Protein AF-A0A975U959-F1 (afdb_monomer_lite)

Structure (mmCIF, N/CA/C/O backbone):
data_AF-A0A975U959-F1
#
_entry.id   AF-A0A975U959-F1
#
loop_
_atom_site.group_PDB
_atom_site.id
_atom_site.type_symbol
_atom_site.label_atom_id
_atom_site.label_alt_id
_atom_site.label_comp_id
_atom_site.label_asym_id
_atom_site.label_entity_id
_atom_site.label_seq_id
_atom_site.pdbx_PDB_ins_code
_atom_site.Cartn_x
_atom_site.Cartn_y
_atom_site.Cartn_z
_atom_site.occupancy
_atom_site.B_iso_or_equiv
_atom_site.auth_seq_id
_atom_site.auth_comp_id
_atom_site.auth_asym_id
_atom_site.auth_atom_id
_atom_site.pdbx_PDB_model_num
ATOM 1 N N . MET A 1 1 ? 6.767 16.506 16.355 1.00 48.31 1 MET A N 1
ATOM 2 C CA . MET A 1 1 ? 6.487 16.597 14.900 1.00 48.31 1 MET A CA 1
ATOM 3 C C . MET A 1 1 ? 6.683 15.239 14.209 1.00 48.31 1 MET A C 1
ATOM 5 O O . MET A 1 1 ? 7.362 15.154 13.199 1.00 48.31 1 MET A O 1
ATOM 9 N N . PHE A 1 2 ? 6.082 14.179 14.753 1.00 46.97 2 PHE A N 1
ATOM 10 C CA . PHE A 1 2 ? 5.926 12.870 14.095 1.00 46.97 2 PHE A CA 1
ATOM 11 C C . PHE A 1 2 ? 4.540 12.253 14.403 1.00 46.97 2 PHE A C 1
ATOM 13 O O . PHE A 1 2 ? 4.271 11.138 13.981 1.00 46.97 2 PHE A O 1
ATOM 20 N N . ASP A 1 3 ? 3.656 12.998 15.088 1.00 43.97 3 ASP A N 1
ATOM 21 C CA . ASP A 1 3 ? 2.297 12.584 15.496 1.00 43.97 3 ASP A CA 1
ATOM 22 C C . ASP A 1 3 ? 1.300 12.451 14.338 1.00 43.97 3 ASP A C 1
ATOM 24 O O . ASP A 1 3 ? 0.174 12.022 14.547 1.00 43.97 3 ASP A O 1
ATOM 28 N N . ASP A 1 4 ? 1.699 12.825 13.122 1.00 53.41 4 ASP A N 1
ATOM 29 C CA . ASP A 1 4 ? 0.846 12.757 11.927 1.00 53.41 4 ASP A CA 1
ATOM 30 C C . ASP A 1 4 ? 1.214 11.568 11.018 1.00 53.41 4 ASP A C 1
ATOM 32 O O . ASP A 1 4 ? 0.707 11.421 9.905 1.00 53.41 4 ASP A O 1
ATOM 36 N N . LEU A 1 5 ? 2.136 10.707 11.472 1.00 56.44 5 LEU A N 1
ATOM 37 C CA . LEU A 1 5 ? 2.299 9.394 10.867 1.00 56.44 5 LEU A CA 1
ATOM 38 C C . LEU A 1 5 ? 1.288 8.456 11.518 1.00 56.44 5 LEU A C 1
ATOM 40 O O . LEU A 1 5 ? 1.390 8.226 12.724 1.00 56.44 5 LEU A O 1
ATOM 44 N N . PRO A 1 6 ? 0.347 7.878 10.754 1.00 60.94 6 PRO A N 1
ATOM 45 C CA . PRO A 1 6 ? -0.511 6.846 11.298 1.00 60.94 6 PRO A CA 1
ATOM 46 C C . PRO A 1 6 ? 0.355 5.738 11.896 1.00 60.94 6 PRO A C 1
ATOM 48 O O . PRO A 1 6 ? 1.158 5.113 11.196 1.00 60.94 6 PRO A O 1
ATOM 51 N N . THR A 1 7 ? 0.217 5.512 13.201 1.00 70.12 7 THR A N 1
ATOM 52 C CA . THR A 1 7 ? 0.880 4.399 13.874 1.00 70.12 7 THR A CA 1
ATOM 53 C C . THR A 1 7 ? 0.200 3.115 13.430 1.00 70.12 7 THR A C 1
ATOM 55 O O . THR A 1 7 ? -0.823 2.718 13.982 1.00 70.12 7 THR A O 1
ATOM 58 N N . LEU A 1 8 ? 0.753 2.492 12.394 1.00 76.50 8 LEU A N 1
ATOM 59 C CA . LEU A 1 8 ? 0.319 1.181 11.929 1.00 76.50 8 LEU A CA 1
ATOM 60 C C . LEU A 1 8 ? 0.598 0.154 13.025 1.00 76.50 8 LEU A C 1
ATOM 62 O O . LEU A 1 8 ? 1.713 0.090 13.555 1.00 76.50 8 LEU A O 1
ATOM 66 N N . SER A 1 9 ? -0.379 -0.694 13.317 1.00 85.25 9 SER A N 1
ATOM 67 C CA . SER A 1 9 ? -0.154 -1.914 14.084 1.00 85.25 9 SER A CA 1
ATOM 68 C C . SER A 1 9 ? 0.866 -2.816 13.378 1.00 85.25 9 SER A C 1
ATOM 70 O O . SER A 1 9 ? 1.064 -2.739 12.163 1.00 85.25 9 SER A O 1
ATOM 72 N N . HIS A 1 10 ? 1.508 -3.724 14.118 1.00 84.25 10 HIS A N 1
ATOM 73 C CA . HIS A 1 10 ? 2.436 -4.692 13.518 1.00 84.25 10 HIS A CA 1
ATOM 74 C C . HIS A 1 10 ? 1.793 -5.520 12.393 1.00 84.25 10 HIS A C 1
ATOM 76 O O . HIS A 1 10 ? 2.462 -5.843 11.414 1.00 84.25 10 HIS A O 1
ATOM 82 N N . ALA A 1 11 ? 0.496 -5.825 12.505 1.00 87.62 11 ALA A N 1
ATOM 83 C CA . ALA A 1 11 ? -0.243 -6.540 11.470 1.00 87.62 11 ALA A CA 1
ATOM 84 C C . ALA A 1 11 ? -0.393 -5.701 10.191 1.00 87.62 11 ALA A C 1
ATOM 86 O O . ALA A 1 11 ? -0.147 -6.200 9.095 1.00 87.62 11 ALA A O 1
ATOM 87 N N . GLU A 1 12 ? -0.732 -4.417 10.318 1.00 87.81 12 GLU A N 1
ATOM 88 C CA . GLU A 1 12 ? -0.867 -3.520 9.165 1.00 87.81 12 GLU A CA 1
ATOM 89 C C . GLU A 1 12 ? 0.487 -3.228 8.506 1.00 87.81 12 GLU A C 1
ATOM 91 O O . GLU A 1 12 ? 0.571 -3.151 7.282 1.00 87.81 12 GLU A O 1
ATOM 96 N N . GLN A 1 13 ? 1.567 -3.133 9.290 1.00 87.06 13 GLN A N 1
ATOM 97 C CA . GLN A 1 13 ? 2.926 -3.015 8.748 1.00 87.06 13 GLN A CA 1
ATOM 98 C C . GLN A 1 13 ? 3.291 -4.238 7.899 1.00 87.06 13 GLN A C 1
ATOM 100 O O . GLN A 1 13 ? 3.788 -4.085 6.783 1.00 87.06 13 GLN A O 1
ATOM 105 N N . GLN A 1 14 ? 3.009 -5.446 8.393 1.00 92.94 14 GLN A N 1
ATOM 106 C CA . GLN A 1 14 ? 3.271 -6.680 7.653 1.00 92.94 14 GLN A CA 1
ATOM 107 C C . GLN A 1 14 ? 2.433 -6.754 6.367 1.00 92.94 14 GLN A C 1
ATOM 109 O O . GLN A 1 14 ? 2.974 -7.028 5.295 1.00 92.94 14 GLN A O 1
ATOM 114 N N . ALA A 1 15 ? 1.141 -6.424 6.443 1.00 92.00 15 ALA A N 1
ATOM 115 C CA . ALA A 1 15 ? 0.261 -6.376 5.277 1.00 92.00 15 ALA A CA 1
ATOM 116 C C . ALA A 1 15 ? 0.741 -5.354 4.229 1.00 92.00 15 ALA A C 1
ATOM 118 O O . ALA A 1 15 ? 0.742 -5.639 3.029 1.00 92.00 15 ALA A O 1
ATOM 119 N N . ALA A 1 16 ? 1.215 -4.184 4.668 1.00 92.25 16 ALA A N 1
ATOM 120 C CA . ALA A 1 16 ? 1.797 -3.173 3.791 1.00 92.25 16 ALA A CA 1
ATOM 121 C C . ALA A 1 16 ? 3.049 -3.698 3.069 1.00 92.25 16 ALA A C 1
ATOM 123 O O . ALA A 1 16 ? 3.189 -3.514 1.858 1.00 92.25 16 ALA A O 1
ATOM 124 N N . VAL A 1 17 ? 3.934 -4.397 3.785 1.00 93.69 17 VAL A N 1
ATOM 125 C CA . VAL A 1 17 ? 5.157 -5.003 3.233 1.00 93.69 17 VAL A CA 1
ATOM 126 C C . VAL A 1 17 ? 4.832 -6.074 2.190 1.00 93.69 17 VAL A C 1
ATOM 128 O O . VAL A 1 17 ? 5.425 -6.082 1.107 1.00 93.69 17 VAL A O 1
ATOM 131 N N . GLU A 1 18 ? 3.872 -6.951 2.476 1.00 96.12 18 GLU A N 1
ATOM 132 C CA . GLU A 1 18 ? 3.413 -7.980 1.538 1.00 96.12 18 GLU A CA 1
ATOM 133 C C . GLU A 1 18 ? 2.785 -7.359 0.291 1.00 96.12 18 GLU A C 1
ATOM 135 O O . GLU A 1 18 ? 3.082 -7.773 -0.833 1.00 96.12 18 GLU A O 1
ATOM 140 N N . LYS A 1 19 ? 1.981 -6.305 0.463 1.00 95.50 19 LYS A N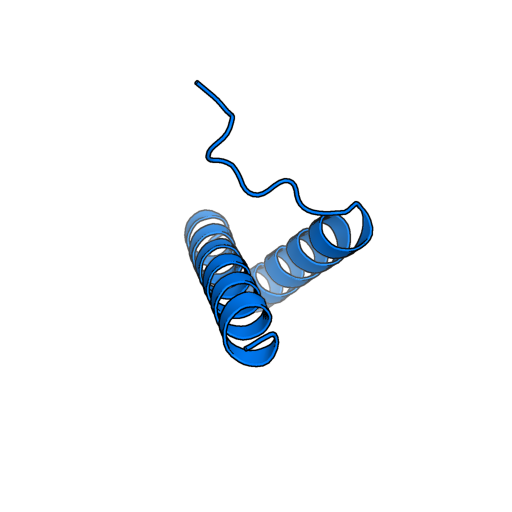 1
ATOM 141 C CA . LYS A 1 19 ? 1.361 -5.597 -0.655 1.00 95.50 19 LYS A CA 1
ATOM 142 C C . LYS A 1 19 ? 2.398 -4.926 -1.551 1.00 95.50 19 LYS A C 1
ATOM 144 O O . LYS A 1 19 ? 2.306 -5.045 -2.771 1.00 95.50 19 LYS A O 1
ATOM 149 N N . ILE A 1 20 ? 3.406 -4.272 -0.971 1.00 95.75 20 ILE A N 1
ATOM 150 C CA . ILE A 1 20 ? 4.508 -3.671 -1.736 1.00 95.75 20 ILE A CA 1
ATOM 151 C C . ILE A 1 20 ? 5.246 -4.752 -2.536 1.00 95.75 20 ILE A C 1
ATOM 153 O O . ILE A 1 20 ? 5.484 -4.565 -3.727 1.00 95.75 20 ILE A O 1
ATOM 157 N N . GLN A 1 21 ? 5.553 -5.904 -1.929 1.00 96.31 21 GLN A N 1
ATOM 158 C CA . GLN A 1 21 ? 6.201 -7.022 -2.628 1.00 96.31 21 GLN A CA 1
ATOM 159 C C . GLN A 1 21 ? 5.355 -7.573 -3.779 1.00 96.31 21 GLN A C 1
ATOM 161 O O . GLN A 1 21 ? 5.889 -7.808 -4.863 1.00 96.31 21 GLN A O 1
ATOM 166 N N . GLN A 1 22 ? 4.040 -7.713 -3.594 1.00 97.50 22 GLN A N 1
ATOM 167 C CA . GLN A 1 22 ? 3.128 -8.118 -4.667 1.00 97.50 22 GLN A CA 1
ATOM 168 C C . GLN A 1 22 ? 3.122 -7.123 -5.833 1.00 97.50 22 GLN A C 1
ATOM 170 O O . GLN A 1 22 ? 3.159 -7.540 -6.988 1.00 97.50 22 GLN A O 1
ATOM 175 N N . LEU A 1 23 ? 3.092 -5.818 -5.548 1.00 96.81 23 LEU A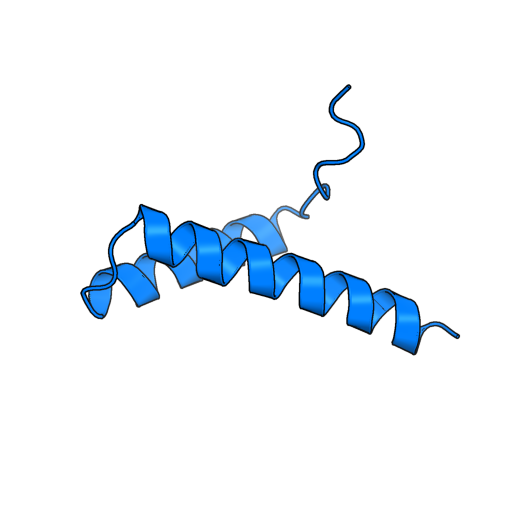 N 1
ATOM 176 C CA . LEU A 1 23 ? 3.120 -4.776 -6.578 1.00 96.81 23 LEU A CA 1
ATOM 177 C C . LEU A 1 23 ? 4.457 -4.792 -7.335 1.00 96.81 23 LEU A C 1
ATOM 179 O O . LEU A 1 23 ? 4.470 -4.732 -8.563 1.00 96.81 23 LEU A O 1
ATOM 183 N N . MET A 1 24 ? 5.576 -4.972 -6.630 1.00 95.25 24 MET A N 1
ATOM 184 C CA . MET A 1 24 ? 6.888 -5.130 -7.266 1.00 95.25 24 MET A CA 1
ATOM 185 C C . MET A 1 24 ? 6.956 -6.373 -8.161 1.00 95.25 24 MET A C 1
ATOM 187 O O . MET A 1 24 ? 7.496 -6.299 -9.262 1.00 95.25 24 MET A O 1
ATOM 191 N N . ALA A 1 25 ? 6.356 -7.494 -7.747 1.00 96.94 25 ALA A N 1
ATOM 192 C CA . ALA A 1 25 ? 6.266 -8.702 -8.572 1.00 96.94 25 ALA A CA 1
ATOM 193 C C . ALA A 1 25 ? 5.426 -8.497 -9.850 1.00 96.94 25 ALA A C 1
ATOM 195 O O . ALA A 1 25 ? 5.640 -9.188 -10.843 1.00 96.94 25 ALA A O 1
ATOM 196 N N . GLN A 1 26 ? 4.508 -7.526 -9.848 1.00 96.75 26 GLN A N 1
ATOM 197 C CA . GLN A 1 26 ? 3.739 -7.101 -11.025 1.00 96.75 26 GLN A CA 1
ATOM 198 C C . GLN A 1 26 ? 4.505 -6.106 -11.917 1.00 96.75 26 GLN A C 1
ATOM 200 O O . GLN A 1 26 ? 3.973 -5.655 -12.929 1.00 96.75 26 GLN A O 1
ATOM 205 N N . GLY A 1 27 ? 5.747 -5.763 -11.564 1.00 96.12 27 GLY A N 1
ATOM 206 C CA . GLY A 1 27 ? 6.581 -4.815 -12.303 1.00 96.12 27 GLY A CA 1
ATOM 207 C C . GLY A 1 27 ? 6.372 -3.350 -11.914 1.00 96.12 27 GLY A C 1
ATOM 208 O O . GLY A 1 27 ? 6.895 -2.466 -12.590 1.00 96.12 27 GLY A O 1
A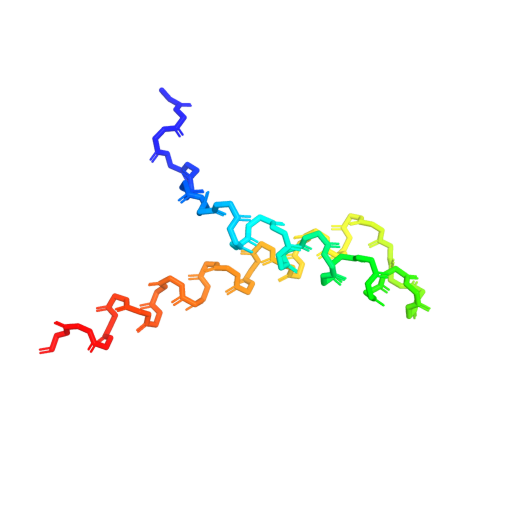TOM 209 N N . ILE A 1 28 ? 5.633 -3.068 -10.837 1.00 97.25 28 ILE A N 1
ATOM 210 C CA . ILE A 1 28 ? 5.447 -1.703 -10.331 1.00 97.25 28 ILE A CA 1
ATOM 211 C C . ILE A 1 28 ? 6.719 -1.267 -9.602 1.00 97.25 28 ILE A C 1
ATOM 213 O O . ILE A 1 28 ? 7.297 -2.017 -8.811 1.00 97.25 28 ILE A O 1
ATOM 217 N N . SER A 1 29 ? 7.159 -0.033 -9.850 1.00 97.00 29 SER A N 1
ATOM 218 C CA . SER A 1 29 ? 8.336 0.511 -9.172 1.00 97.00 29 SER A CA 1
ATOM 219 C C . SER A 1 29 ? 8.109 0.597 -7.660 1.00 97.00 29 SER A C 1
ATOM 221 O O . SER A 1 29 ? 7.008 0.893 -7.197 1.00 97.00 29 SER A O 1
ATOM 223 N N . THR A 1 30 ? 9.158 0.398 -6.862 1.00 93.56 30 THR A N 1
ATOM 224 C CA . THR A 1 30 ? 9.051 0.444 -5.395 1.00 93.56 30 THR A CA 1
ATOM 225 C C . THR A 1 30 ? 8.463 1.769 -4.893 1.00 93.56 30 THR A C 1
ATOM 227 O O . THR A 1 30 ? 7.633 1.768 -3.989 1.00 93.56 30 THR A O 1
ATOM 230 N N . ALA A 1 31 ? 8.833 2.899 -5.505 1.00 94.25 31 ALA A N 1
ATOM 231 C CA . ALA A 1 31 ? 8.307 4.215 -5.134 1.00 94.25 31 ALA A CA 1
ATOM 232 C C . ALA A 1 31 ? 6.795 4.338 -5.398 1.00 94.25 31 ALA A C 1
ATOM 234 O O . ALA A 1 31 ? 6.054 4.872 -4.572 1.00 94.25 31 ALA A O 1
ATOM 235 N N . GLU A 1 32 ? 6.328 3.815 -6.530 1.00 95.75 32 GLU A N 1
ATOM 236 C CA . GLU A 1 32 ? 4.908 3.803 -6.879 1.00 95.75 32 GLU A CA 1
ATOM 237 C C . GLU A 1 32 ? 4.120 2.819 -6.008 1.00 95.75 32 GLU A C 1
ATOM 239 O O . GLU A 1 32 ? 3.050 3.165 -5.510 1.00 95.75 32 GLU A O 1
ATOM 244 N N . ALA A 1 33 ? 4.688 1.647 -5.718 1.00 96.25 33 ALA A N 1
ATOM 245 C CA . ALA A 1 33 ? 4.099 0.669 -4.810 1.00 96.25 33 ALA A CA 1
ATOM 246 C C . ALA A 1 33 ? 3.895 1.245 -3.400 1.00 96.25 33 ALA A C 1
ATOM 248 O O . ALA A 1 33 ? 2.809 1.120 -2.834 1.00 96.25 33 ALA A O 1
ATOM 249 N N . ILE A 1 34 ? 4.898 1.945 -2.857 1.00 93.00 34 ILE A N 1
ATOM 250 C CA . ILE A 1 34 ? 4.787 2.639 -1.564 1.00 93.00 34 ILE A CA 1
ATOM 251 C C . I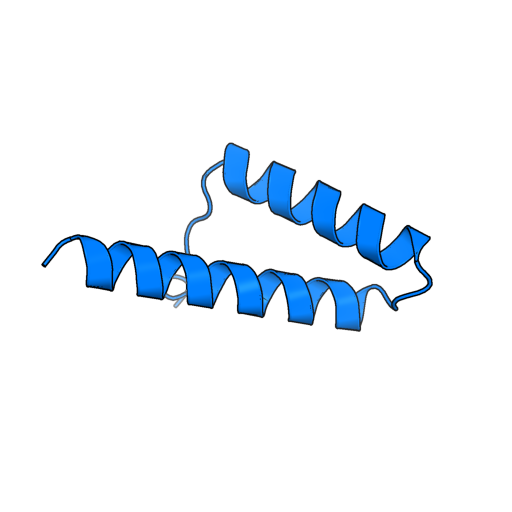LE A 1 34 ? 3.666 3.681 -1.607 1.00 93.00 34 ILE A C 1
ATOM 253 O O . ILE A 1 34 ? 2.863 3.758 -0.679 1.00 93.00 34 ILE A O 1
ATOM 257 N N . LYS A 1 35 ? 3.576 4.467 -2.687 1.00 95.00 35 LYS A N 1
ATOM 258 C CA . LYS A 1 35 ? 2.533 5.489 -2.841 1.00 95.00 35 LYS A CA 1
ATOM 259 C C . LYS A 1 35 ? 1.130 4.877 -2.853 1.00 95.00 35 LYS A C 1
ATOM 261 O O . LYS A 1 35 ? 0.253 5.391 -2.163 1.00 95.00 35 LYS A O 1
ATOM 266 N N . ILE A 1 36 ? 0.934 3.784 -3.593 1.00 95.25 36 ILE A N 1
ATOM 267 C CA . ILE A 1 36 ? -0.341 3.051 -3.657 1.00 95.25 36 ILE A CA 1
ATOM 268 C C . ILE A 1 36 ? -0.731 2.548 -2.264 1.00 95.25 36 ILE A C 1
ATOM 270 O O . ILE A 1 36 ? -1.846 2.791 -1.808 1.00 95.25 36 ILE A O 1
ATOM 274 N N . VAL A 1 37 ? 0.196 1.898 -1.558 1.00 93.88 37 VAL A N 1
ATOM 275 C CA . VAL A 1 37 ? -0.068 1.341 -0.223 1.00 93.88 37 VAL A CA 1
ATOM 276 C C . VAL A 1 37 ? -0.340 2.438 0.808 1.00 93.88 37 VAL A C 1
ATOM 278 O O . VAL A 1 37 ? -1.289 2.325 1.578 1.00 93.88 37 VAL A O 1
ATOM 281 N N . ALA A 1 38 ? 0.402 3.546 0.780 1.00 91.19 38 ALA A N 1
ATOM 282 C CA . ALA A 1 38 ? 0.148 4.687 1.660 1.00 91.19 38 ALA A CA 1
ATOM 283 C C . ALA A 1 38 ? -1.236 5.321 1.422 1.00 91.19 38 ALA A C 1
ATOM 285 O O . ALA A 1 38 ? -1.912 5.713 2.372 1.00 91.19 38 ALA A O 1
ATOM 286 N N . GLN A 1 39 ? -1.675 5.418 0.162 1.00 92.06 39 GLN A N 1
ATOM 287 C CA . GLN A 1 39 ? -3.022 5.891 -0.170 1.00 92.06 39 GLN A CA 1
ATOM 288 C C . GLN A 1 39 ? -4.103 4.929 0.326 1.00 92.06 39 GLN A C 1
ATOM 290 O O . GLN A 1 39 ? -5.121 5.378 0.849 1.00 92.06 39 GLN A O 1
ATOM 295 N N . GLN A 1 40 ? -3.870 3.624 0.189 1.00 91.19 40 GLN A N 1
ATOM 296 C CA . GLN A 1 40 ? -4.787 2.593 0.655 1.00 91.19 40 GLN A CA 1
ATOM 297 C C . GLN A 1 40 ? -4.972 2.651 2.177 1.00 91.19 40 GLN A C 1
ATOM 299 O O . GLN A 1 40 ? -6.105 2.749 2.635 1.00 91.19 40 GLN A O 1
ATOM 304 N N . ILE A 1 41 ? -3.872 2.724 2.933 1.00 89.06 41 ILE A N 1
ATOM 305 C CA . ILE A 1 41 ? -3.887 2.859 4.398 1.00 89.06 41 ILE A CA 1
ATOM 306 C C . ILE A 1 41 ? -4.699 4.085 4.830 1.00 89.06 41 ILE A C 1
ATOM 308 O O . ILE A 1 41 ? -5.573 3.982 5.684 1.00 89.06 41 ILE A O 1
ATOM 312 N N . ARG A 1 42 ? -4.456 5.253 4.218 1.00 87.25 42 ARG A N 1
ATOM 313 C CA . ARG A 1 42 ? -5.202 6.481 4.549 1.00 87.25 42 ARG A CA 1
ATOM 314 C C . ARG A 1 42 ? -6.699 6.335 4.291 1.00 87.25 42 ARG A C 1
ATOM 316 O O . ARG A 1 42 ? -7.503 6.799 5.091 1.00 87.25 42 ARG A O 1
ATOM 323 N N . LYS A 1 43 ? -7.070 5.691 3.181 1.00 88.69 43 LYS A N 1
ATOM 324 C CA . LYS A 1 43 ? -8.472 5.457 2.825 1.00 88.69 43 LYS A CA 1
ATOM 325 C C . LYS A 1 43 ? -9.148 4.485 3.793 1.00 88.69 43 LYS A C 1
ATOM 327 O O . LYS A 1 43 ? -10.285 4.726 4.177 1.00 88.69 43 LYS A O 1
ATOM 332 N N . GLU A 1 44 ? -8.456 3.419 4.185 1.00 86.88 44 GLU A N 1
ATOM 333 C CA . GLU A 1 44 ? -8.953 2.438 5.155 1.00 86.88 44 GLU A CA 1
ATOM 334 C C . GLU A 1 44 ? -9.155 3.073 6.533 1.00 86.88 44 GLU A C 1
ATOM 336 O O . GLU A 1 44 ? -10.194 2.856 7.149 1.00 86.88 44 GLU A O 1
ATOM 341 N 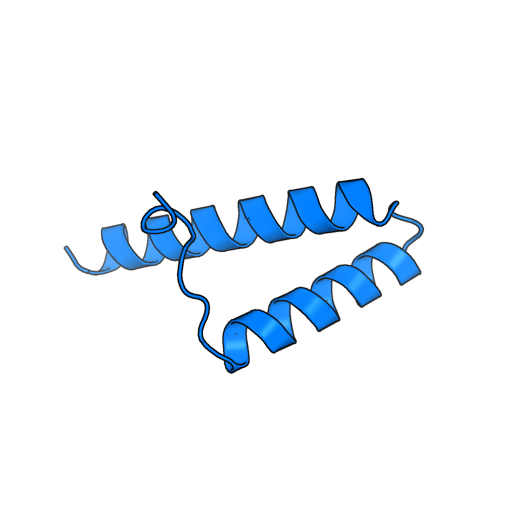N . GLN A 1 45 ? -8.232 3.928 6.978 1.00 84.69 45 GLN A N 1
ATOM 342 C CA . GLN A 1 45 ? -8.382 4.672 8.231 1.00 84.69 45 GLN A CA 1
ATOM 343 C C . GLN A 1 45 ? -9.538 5.669 8.192 1.00 84.69 45 GLN A C 1
ATOM 345 O O . GLN A 1 45 ? -10.300 5.757 9.151 1.00 84.69 45 GLN A O 1
ATOM 350 N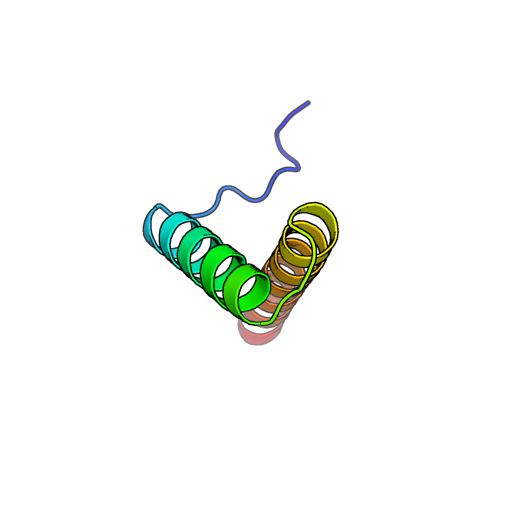 N . GLN A 1 46 ? -9.702 6.387 7.080 1.00 84.25 46 GLN A N 1
ATOM 351 C CA . GLN A 1 46 ? -10.820 7.312 6.915 1.00 84.25 46 GLN A CA 1
ATOM 352 C C . GLN A 1 46 ? -12.163 6.567 6.902 1.00 84.25 46 GLN A C 1
ATOM 354 O O . GLN A 1 46 ? -13.080 6.955 7.612 1.00 84.25 46 GLN A O 1
ATOM 359 N N . GLN A 1 47 ? -12.249 5.434 6.197 1.00 83.31 47 GLN A N 1
ATOM 360 C CA . GLN A 1 47 ? -13.444 4.584 6.216 1.00 83.31 47 GLN A CA 1
ATOM 361 C C . GLN A 1 47 ? -13.720 3.973 7.591 1.00 83.31 47 GLN A C 1
ATOM 363 O O . GLN A 1 47 ? -14.876 3.869 7.981 1.00 83.31 47 GLN A O 1
ATOM 368 N N . GLN A 1 48 ? -12.690 3.560 8.335 1.00 81.12 48 GLN A N 1
ATOM 369 C CA . GLN A 1 48 ? -12.864 3.057 9.699 1.00 81.12 48 GLN A CA 1
ATOM 370 C C . GLN A 1 48 ? -13.359 4.138 10.660 1.00 81.12 48 GLN A C 1
ATOM 372 O O . GLN A 1 48 ? -14.100 3.804 11.583 1.00 81.12 48 GLN A O 1
ATOM 377 N N . ALA A 1 49 ? -12.956 5.396 10.466 1.00 76.75 49 ALA A N 1
ATOM 378 C CA . ALA A 1 49 ? -13.474 6.522 11.234 1.00 76.75 49 ALA A CA 1
ATOM 379 C C . ALA A 1 49 ? -14.944 6.808 10.880 1.00 76.75 49 ALA A C 1
ATOM 381 O O . ALA A 1 49 ? -15.768 6.876 11.785 1.00 76.75 49 ALA A O 1
ATOM 382 N N . ASP A 1 50 ? -15.283 6.860 9.586 1.00 75.94 50 ASP A N 1
ATOM 383 C CA . ASP A 1 50 ? -16.649 7.135 9.107 1.00 75.94 50 ASP A CA 1
ATOM 384 C C . ASP A 1 50 ? -17.656 6.026 9.491 1.00 75.94 50 ASP A C 1
ATOM 386 O O . ASP A 1 50 ? -18.836 6.287 9.695 1.00 75.94 50 ASP A O 1
ATOM 390 N N . ASN A 1 51 ? -17.215 4.766 9.601 1.00 69.81 51 ASN A N 1
ATOM 391 C CA . ASN A 1 51 ? -18.073 3.639 9.999 1.00 69.81 51 ASN A CA 1
ATOM 392 C C . ASN A 1 51 ? -18.300 3.524 11.522 1.00 69.81 51 ASN A C 1
ATOM 394 O O . ASN A 1 51 ? -19.008 2.609 11.952 1.00 69.81 51 ASN A O 1
ATOM 398 N N . GLN A 1 52 ? -17.659 4.371 12.332 1.00 59.16 52 GLN A N 1
ATOM 399 C CA . GLN A 1 52 ? -17.821 4.408 13.792 1.00 59.16 52 GLN A CA 1
ATOM 400 C C . GLN A 1 52 ? -18.790 5.509 14.269 1.00 59.16 52 GLN A C 1
ATOM 402 O O . GLN A 1 52 ? -18.964 5.662 15.480 1.00 59.16 52 GLN A O 1
ATOM 407 N N . GLU A 1 53 ? -19.435 6.231 13.345 1.00 50.75 53 GLU A N 1
ATOM 408 C CA . GLU A 1 53 ? -20.490 7.233 13.595 1.00 50.75 53 GLU A CA 1
ATOM 409 C C . GLU A 1 53 ? -21.905 6.669 13.373 1.00 50.75 53 GLU A C 1
ATOM 411 O O . GLU A 1 53 ? -22.814 7.059 14.145 1.00 50.75 53 GLU A O 1
#

Foldseek 3Di:
DCVPPPPDDPVLVVVLVVQLVVCVVVVHDSVVSNVVSVVVVVVVVVVVVVVVD

InterPro domains:
  IPR005371 Uncharacterised protein family UPF0181 [MF_00507] (1-53)
  IPR005371 Uncharacterised protein family UPF0181 [NF003476] (1-51)
  IPR005371 Uncharacterised protein family UPF0181 [PF03701] (1-48)

Sequence (53 aa):
MFDDLPTLSHAEQQAAVEKIQQLMAQGISTAEAIKIVAQQIRKEQQQQADNQE

Organism: NCBI:txid2841925

Secondary structure (DSSP, 8-state):
--TTS----HHHHHHHHHHHHHHHHTT--HHHHHHHHHHHHHHHHHHHHHTT-

Radius of gyration: 12.49 Å; chains: 1; bounding box: 30×25×28 Å

pLDDT: mean 84.26, std 15.12, range [43.97, 97.5]